Protein AF-A0A090S953-F1 (afdb_monomer)

Nearest PDB structures (foldseek):
  6rss-assembly1_A  TM=3.931E-01  e=4.724E+00  Homo sapiens
  5cq2-assembly1_A  TM=3.611E-01  e=6.543E+00  Homo sapiens
  7ouf-assembly1_D  TM=3.681E-01  e=9.061E+00  Simian T-lymphotropic virus 1

Foldseek 3Di:
DDPPPPDDPPPFQKDWDQDPVRWIWIDSHNVGTDIGNALVRLLVVLVVVVVVPPVNSVVHNVVSVVVD

Mean predicted aligned error: 6.37 Å

Secondary structure (DSSP, 8-state):
------S--TTSS-EEEE-TTS-EEEESSTTT-EEESSHHHHHHHHHHHHHTT-HHHHHHHHHHHTT-

Sequence (68 aa):
MKILLNHAHPMGRSFAAKLPCGKIKAGSSEKEARTFDSPRDAISYFMPYALEGDHGAWNICYTLEDLL

Radius of gyration: 11.09 Å; Cα contacts (8 Å, |Δi|>4): 109; chains: 1; bounding box: 26×24×28 Å

Organism: NCBI:txid990268

Structure (mmCIF, N/CA/C/O backbone):
data_AF-A0A090S953-F1
#
_entry.id   AF-A0A090S953-F1
#
loop_
_atom_site.group_PDB
_atom_site.id
_atom_site.type_symbol
_atom_site.label_atom_id
_atom_site.label_alt_id
_atom_site.label_comp_id
_atom_site.label_asym_id
_atom_site.label_entity_id
_atom_site.label_seq_id
_atom_site.pdbx_PDB_ins_code
_atom_site.Cartn_x
_atom_site.Cartn_y
_atom_site.Cartn_z
_atom_site.occupancy
_atom_site.B_iso_or_equiv
_atom_site.auth_seq_id
_atom_site.auth_comp_id
_atom_site.auth_asym_id
_atom_site.auth_atom_id
_atom_site.pdbx_PDB_model_num
ATOM 1 N N . MET A 1 1 ? -17.449 -14.667 1.494 1.00 28.55 1 MET A N 1
ATOM 2 C CA . MET A 1 1 ? -16.357 -15.252 2.299 1.00 28.55 1 MET A CA 1
ATOM 3 C C . MET A 1 1 ? -15.231 -14.225 2.333 1.00 28.55 1 MET A C 1
ATOM 5 O O . MET A 1 1 ? -14.592 -14.036 1.312 1.00 28.55 1 MET A O 1
ATOM 9 N N . LYS A 1 2 ? -15.089 -13.446 3.417 1.00 31.58 2 LYS A N 1
ATOM 10 C CA . LYS A 1 2 ? -14.051 -12.404 3.513 1.00 31.58 2 LYS A CA 1
ATOM 11 C C . LYS A 1 2 ? -12.804 -13.036 4.117 1.00 31.58 2 LYS A C 1
ATOM 13 O O . LYS A 1 2 ? -12.781 -13.318 5.311 1.00 31.58 2 LYS A O 1
ATOM 18 N N . ILE A 1 3 ? -11.818 -13.316 3.274 1.00 33.84 3 ILE A N 1
ATOM 19 C CA . ILE A 1 3 ? -10.496 -13.736 3.726 1.00 33.84 3 ILE A CA 1
ATOM 20 C C . ILE A 1 3 ? -9.857 -12.485 4.334 1.00 33.84 3 ILE A C 1
ATOM 22 O O . ILE A 1 3 ? -9.560 -11.531 3.623 1.00 33.84 3 ILE A O 1
ATOM 26 N N . LEU A 1 4 ? -9.705 -12.458 5.658 1.00 38.44 4 LEU A N 1
ATOM 27 C CA . LEU A 1 4 ? -8.766 -11.549 6.308 1.00 38.44 4 LEU A CA 1
ATOM 28 C C . LEU A 1 4 ? -7.366 -11.978 5.855 1.00 38.44 4 LEU A C 1
ATOM 30 O O . LEU A 1 4 ? -6.782 -12.891 6.437 1.00 38.44 4 LEU A O 1
ATOM 34 N N . LEU A 1 5 ? -6.848 -11.368 4.786 1.00 43.88 5 LEU A N 1
ATOM 35 C CA . LEU A 1 5 ? -5.438 -11.489 4.427 1.00 43.88 5 LEU A CA 1
ATOM 36 C C . LEU A 1 5 ? -4.640 -10.667 5.431 1.00 43.88 5 LEU A C 1
ATOM 38 O O . LEU A 1 5 ? -4.351 -9.486 5.252 1.00 43.88 5 LEU A O 1
ATOM 42 N N . ASN A 1 6 ? -4.323 -11.321 6.541 1.00 43.59 6 ASN A N 1
ATOM 43 C CA . ASN A 1 6 ? -3.221 -10.903 7.370 1.00 43.59 6 ASN A CA 1
ATOM 44 C C . ASN A 1 6 ? -1.945 -11.027 6.520 1.00 43.59 6 ASN A C 1
ATOM 46 O O . ASN A 1 6 ? -1.595 -12.125 6.104 1.00 43.59 6 ASN A O 1
ATOM 50 N N . HIS A 1 7 ? -1.267 -9.894 6.339 1.00 46.91 7 HIS A N 1
ATOM 51 C CA . HIS A 1 7 ? 0.189 -9.762 6.285 1.00 46.91 7 HIS A CA 1
ATOM 52 C C . HIS A 1 7 ? 0.923 -10.322 5.059 1.00 46.91 7 HIS A C 1
ATOM 54 O O . HIS A 1 7 ? 1.062 -11.525 4.902 1.00 46.91 7 HIS A O 1
ATOM 60 N N . ALA A 1 8 ? 1.536 -9.394 4.310 1.00 45.38 8 ALA A N 1
ATOM 61 C CA . ALA A 1 8 ? 2.604 -9.603 3.331 1.00 45.38 8 ALA A CA 1
ATOM 62 C C . ALA A 1 8 ? 2.263 -10.589 2.205 1.00 45.38 8 ALA A C 1
ATOM 64 O O . ALA A 1 8 ? 2.187 -11.795 2.409 1.00 45.38 8 ALA A O 1
ATOM 65 N N . HIS A 1 9 ? 2.154 -10.095 0.970 1.00 42.03 9 HIS A N 1
ATOM 66 C CA . HIS A 1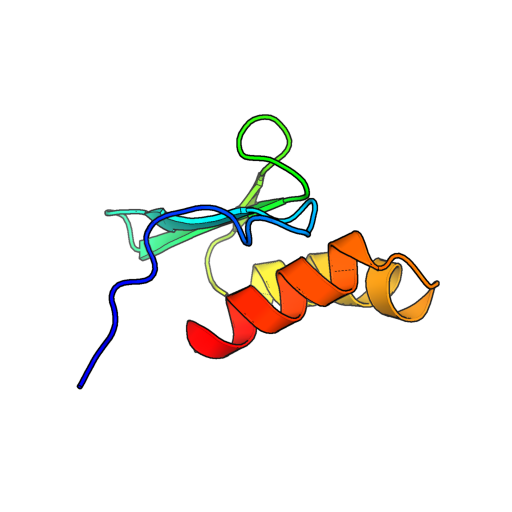 9 ? 2.169 -10.998 -0.177 1.00 42.03 9 HIS A CA 1
ATOM 67 C C . HIS A 1 9 ? 3.498 -11.786 -0.126 1.00 42.03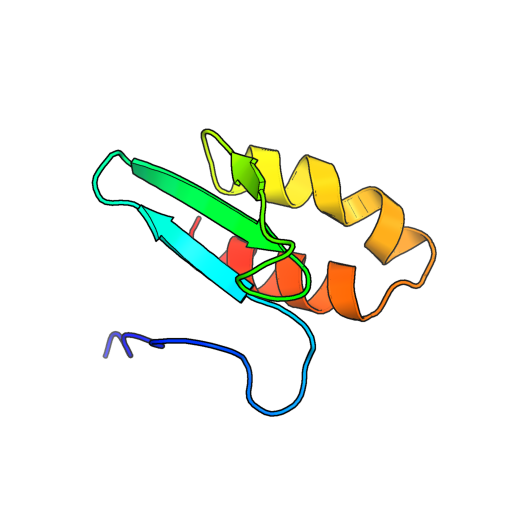 9 HIS A C 1
ATOM 69 O O . HIS A 1 9 ? 4.556 -11.160 -0.237 1.00 42.03 9 HIS A O 1
ATOM 75 N N . PRO A 1 10 ? 3.509 -13.127 0.048 1.00 44.53 10 PRO A N 1
ATOM 76 C CA . PRO A 1 10 ? 4.742 -13.881 0.325 1.00 44.53 10 PRO A CA 1
ATOM 77 C C . PRO A 1 10 ? 5.786 -13.825 -0.801 1.00 44.53 10 PRO A C 1
ATOM 79 O O . PRO A 1 10 ? 6.909 -14.290 -0.630 1.00 44.53 10 PRO A O 1
ATOM 82 N N . MET A 1 11 ? 5.427 -13.259 -1.958 1.00 45.53 11 MET A N 1
ATOM 83 C CA . MET A 1 11 ? 6.293 -13.121 -3.131 1.00 45.53 11 MET A CA 1
ATOM 84 C C . MET A 1 11 ? 6.472 -11.677 -3.620 1.00 45.53 11 MET A C 1
ATOM 86 O O . MET A 1 11 ? 6.902 -11.468 -4.750 1.00 45.53 11 MET A O 1
ATOM 90 N N . GLY A 1 12 ? 6.171 -10.664 -2.807 1.00 57.19 12 GLY A N 1
ATOM 91 C CA . GLY A 1 12 ? 6.298 -9.276 -3.247 1.00 57.19 12 GLY A CA 1
ATOM 92 C C . GLY A 1 12 ? 6.599 -8.343 -2.092 1.00 57.19 12 GLY A C 1
ATOM 93 O O . GLY A 1 12 ? 5.948 -8.398 -1.058 1.00 57.19 12 GLY A O 1
ATOM 94 N N . ARG A 1 13 ? 7.605 -7.486 -2.270 1.00 67.88 13 ARG A N 1
ATOM 95 C CA . ARG A 1 13 ? 7.993 -6.398 -1.364 1.00 67.88 13 ARG A CA 1
ATOM 96 C C . ARG A 1 13 ? 6.855 -5.373 -1.231 1.00 67.88 13 ARG A C 1
ATOM 98 O O . ARG A 1 13 ? 6.931 -4.297 -1.815 1.00 67.88 13 ARG A O 1
ATOM 105 N N . SER A 1 14 ? 5.780 -5.721 -0.532 1.00 80.19 14 SER A N 1
ATOM 106 C CA . SER A 1 14 ? 4.624 -4.853 -0.319 1.00 80.19 14 SER A CA 1
ATOM 107 C C . SER A 1 14 ? 3.905 -5.200 0.984 1.00 80.19 14 SER A C 1
ATOM 109 O O . SER A 1 14 ? 3.524 -6.344 1.237 1.00 80.19 14 SER A O 1
ATOM 111 N N . PHE A 1 15 ? 3.699 -4.181 1.805 1.00 85.12 15 PHE A N 1
ATOM 112 C CA . PHE A 1 15 ? 2.970 -4.179 3.060 1.00 85.12 15 PHE A CA 1
ATOM 113 C C . PHE A 1 15 ? 1.873 -3.121 2.963 1.00 85.12 15 PHE A C 1
ATOM 115 O O . PHE A 1 15 ? 2.160 -1.977 2.618 1.00 85.12 15 PHE A O 1
ATOM 122 N N . ALA A 1 16 ? 0.640 -3.483 3.305 1.00 88.31 16 ALA A N 1
ATOM 123 C CA . ALA A 1 16 ? -0.453 -2.544 3.513 1.00 88.31 16 ALA A CA 1
ATOM 124 C C . ALA A 1 16 ? -1.335 -3.049 4.662 1.00 88.31 16 ALA A C 1
ATOM 126 O O . ALA A 1 16 ? -1.637 -4.239 4.739 1.00 88.31 16 ALA A O 1
ATOM 127 N N . ALA A 1 17 ? -1.730 -2.157 5.566 1.00 88.38 17 ALA A N 1
ATOM 128 C CA . ALA A 1 17 ? -2.572 -2.481 6.710 1.00 88.38 17 ALA A CA 1
ATOM 129 C C . ALA A 1 17 ? -3.482 -1.306 7.076 1.00 88.38 17 ALA A C 1
ATOM 131 O O . ALA A 1 17 ? -3.069 -0.145 7.032 1.00 88.38 17 ALA A O 1
ATOM 132 N N . LYS A 1 18 ? -4.712 -1.609 7.503 1.00 89.62 18 LYS A N 1
ATOM 133 C CA . LYS A 1 18 ? -5.627 -0.626 8.091 1.00 89.62 18 LYS A CA 1
ATOM 134 C C . LYS A 1 18 ? -5.401 -0.555 9.599 1.00 89.62 18 LYS A C 1
ATOM 136 O O . LYS A 1 18 ? -5.495 -1.564 10.293 1.00 89.62 18 LYS A O 1
ATOM 141 N N . LEU A 1 19 ? -5.102 0.634 10.105 1.00 88.81 19 LEU A N 1
ATOM 142 C CA . LEU A 1 19 ? -4.874 0.874 11.525 1.00 88.81 19 LEU A CA 1
ATOM 143 C C . LEU A 1 19 ? -6.209 1.039 12.276 1.00 88.81 19 LEU A C 1
ATOM 145 O O . LEU A 1 19 ? -7.195 1.480 11.678 1.00 88.81 19 LEU A O 1
ATOM 149 N N . PRO A 1 20 ? -6.254 0.775 13.598 1.00 83.75 20 PRO A N 1
ATOM 150 C CA . PRO A 1 20 ? -7.468 0.947 14.405 1.00 83.75 20 PRO A CA 1
ATOM 151 C C . PRO A 1 20 ? -8.062 2.362 14.358 1.00 83.75 20 PRO A C 1
ATOM 153 O O . PRO A 1 20 ? -9.268 2.531 14.495 1.00 83.75 20 PRO A O 1
ATOM 156 N N . CYS A 1 21 ? -7.231 3.382 14.121 1.00 84.19 21 CYS A N 1
ATOM 157 C CA . CYS A 1 21 ? -7.655 4.776 13.970 1.00 84.19 21 CYS A CA 1
ATOM 158 C C . CYS A 1 21 ? -8.229 5.116 12.581 1.00 84.19 21 CYS A C 1
ATOM 160 O O . CYS A 1 21 ? -8.485 6.282 12.299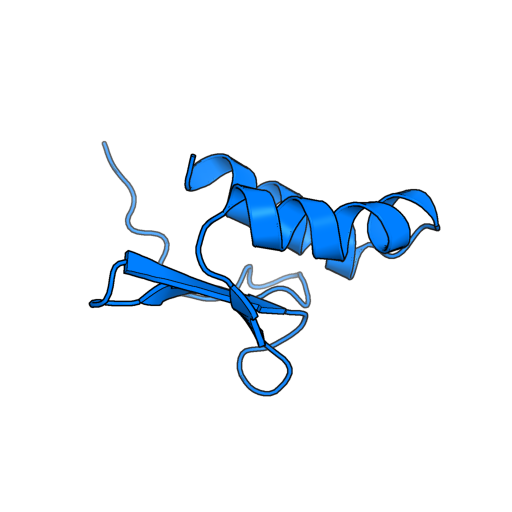 1.00 84.19 21 CYS A O 1
ATOM 162 N N . GLY A 1 22 ? -8.395 4.129 11.695 1.00 84.81 22 GLY A N 1
ATOM 163 C CA . GLY A 1 22 ? -8.939 4.306 10.346 1.00 84.81 22 GLY A CA 1
ATOM 164 C C . GLY A 1 22 ? -7.904 4.662 9.274 1.00 84.81 22 GLY A C 1
ATOM 165 O O . GLY A 1 22 ? -8.203 4.506 8.093 1.00 84.81 22 GLY A O 1
ATOM 166 N N . LYS A 1 23 ? -6.689 5.059 9.673 1.00 92.38 2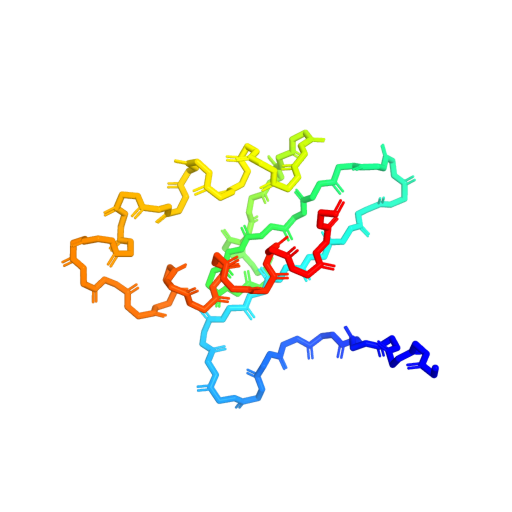3 LYS A N 1
ATOM 167 C CA . LYS A 1 23 ? -5.562 5.345 8.773 1.00 92.38 23 LYS A CA 1
ATOM 168 C C . LYS A 1 23 ? -5.018 4.087 8.094 1.00 92.38 23 LYS A C 1
ATOM 170 O O . LYS A 1 23 ? -5.229 2.970 8.567 1.00 92.38 23 LYS A O 1
ATOM 175 N N . ILE A 1 24 ? -4.252 4.273 7.026 1.00 93.00 24 ILE A N 1
ATOM 176 C CA . ILE A 1 24 ? -3.594 3.201 6.272 1.00 93.00 24 ILE A CA 1
ATOM 177 C C . ILE A 1 24 ? -2.089 3.261 6.485 1.00 93.00 24 ILE A C 1
ATOM 179 O O . ILE A 1 24 ? -1.509 4.333 6.406 1.00 93.00 24 ILE A O 1
ATOM 183 N N . LYS A 1 25 ? -1.437 2.124 6.723 1.00 92.75 25 LYS A N 1
ATOM 184 C CA . LYS A 1 25 ? 0.024 2.003 6.746 1.00 92.75 25 LYS A CA 1
ATOM 185 C C . LYS A 1 25 ? 0.470 1.171 5.547 1.00 92.75 25 LYS A C 1
ATOM 187 O O . LYS A 1 25 ? 0.088 0.008 5.481 1.00 92.75 25 LYS A O 1
ATOM 192 N N . ALA A 1 26 ? 1.254 1.733 4.625 1.00 92.44 26 ALA A N 1
ATOM 193 C CA . ALA A 1 26 ? 1.656 1.049 3.392 1.00 92.44 26 ALA A CA 1
ATOM 194 C C . ALA A 1 26 ? 3.099 1.345 2.947 1.00 92.44 26 ALA A C 1
ATOM 196 O O . ALA A 1 26 ? 3.608 2.444 3.170 1.00 92.44 26 ALA A O 1
ATOM 197 N N . GLY A 1 27 ? 3.764 0.365 2.329 1.00 91.81 27 GLY A N 1
ATOM 198 C CA . GLY A 1 27 ? 5.133 0.474 1.812 1.00 91.81 27 GLY A CA 1
ATOM 199 C C . GLY A 1 27 ? 5.705 -0.851 1.313 1.00 91.81 27 GLY A C 1
ATOM 200 O O . GLY A 1 27 ? 5.015 -1.860 1.282 1.00 91.81 27 GLY A O 1
ATOM 201 N N . SER A 1 28 ? 6.981 -0.861 0.938 1.00 86.06 28 SER A N 1
ATOM 202 C CA . SER A 1 28 ? 7.712 -2.047 0.446 1.00 86.06 28 SER A CA 1
ATOM 203 C C . SER A 1 28 ? 7.898 -3.142 1.514 1.00 86.06 28 SER A C 1
ATOM 205 O O . SER A 1 28 ? 8.105 -4.318 1.213 1.00 86.06 28 SER A O 1
ATOM 207 N N . SER A 1 29 ? 7.849 -2.745 2.785 1.00 86.00 29 SER A N 1
ATOM 208 C CA . SER A 1 29 ? 7.949 -3.584 3.976 1.00 86.00 29 SER A CA 1
ATOM 209 C C . SER A 1 29 ? 7.292 -2.869 5.155 1.00 86.00 29 SER A C 1
ATOM 211 O O . SER A 1 29 ? 7.072 -1.659 5.107 1.00 86.00 29 SER A O 1
ATOM 213 N N . GLU A 1 30 ? 7.029 -3.575 6.255 1.00 84.88 30 GLU A N 1
ATOM 214 C CA . GLU A 1 30 ? 6.459 -2.949 7.456 1.00 84.88 30 GLU A CA 1
ATOM 215 C C . GLU A 1 30 ? 7.355 -1.839 8.047 1.00 84.88 30 GLU A C 1
ATOM 217 O O . GLU A 1 30 ? 6.843 -0.869 8.617 1.00 84.88 30 GLU A O 1
ATOM 222 N N . LYS A 1 31 ? 8.683 -1.970 7.896 1.00 85.69 31 LYS A N 1
ATOM 223 C CA . LYS A 1 31 ? 9.684 -1.016 8.400 1.00 85.69 31 LYS A CA 1
ATOM 224 C C . LYS A 1 31 ? 9.742 0.267 7.568 1.00 85.69 31 LYS A C 1
ATOM 226 O O . LYS A 1 31 ? 9.943 1.338 8.127 1.00 85.69 31 LYS A O 1
ATOM 231 N N . GLU A 1 32 ? 9.578 0.153 6.252 1.00 87.50 32 GLU A N 1
ATOM 232 C CA . GLU A 1 32 ? 9.606 1.290 5.318 1.00 87.50 32 GLU A CA 1
ATOM 233 C C . GLU A 1 32 ? 8.214 1.892 5.075 1.00 87.50 32 GLU A C 1
ATOM 235 O O . GLU A 1 32 ? 8.084 2.937 4.435 1.00 87.50 32 GLU A O 1
ATOM 240 N N . ALA A 1 33 ? 7.165 1.246 5.590 1.00 91.88 33 ALA A N 1
ATOM 241 C CA . ALA A 1 33 ? 5.796 1.681 5.404 1.00 91.88 33 ALA A CA 1
ATOM 242 C C . ALA A 1 33 ? 5.490 3.006 6.109 1.00 91.88 33 ALA A C 1
ATOM 244 O O . ALA A 1 33 ? 5.859 3.241 7.262 1.00 91.88 33 ALA A O 1
ATOM 245 N N . ARG A 1 34 ? 4.744 3.851 5.401 1.00 94.75 34 ARG A N 1
ATOM 246 C CA . ARG A 1 34 ? 4.292 5.170 5.845 1.00 94.75 34 ARG A CA 1
ATOM 247 C C . ARG A 1 34 ? 2.802 5.144 6.141 1.00 94.75 34 ARG A C 1
ATOM 249 O O . ARG A 1 34 ? 2.085 4.284 5.633 1.00 94.75 34 ARG A O 1
ATOM 256 N N . THR A 1 35 ? 2.351 6.089 6.957 1.00 96.44 35 THR A N 1
ATOM 257 C CA . THR A 1 35 ? 0.937 6.228 7.314 1.00 96.44 35 THR A CA 1
ATOM 258 C C . THR A 1 35 ? 0.263 7.284 6.443 1.00 96.44 35 THR A C 1
ATOM 260 O O . THR A 1 35 ? 0.797 8.376 6.272 1.00 96.44 35 THR A O 1
ATOM 263 N N . PHE A 1 36 ? -0.928 6.966 5.953 1.00 96.56 36 PHE A N 1
ATOM 264 C CA . PHE A 1 36 ? -1.787 7.775 5.098 1.00 96.56 36 PHE A CA 1
ATOM 265 C C . PHE A 1 36 ? -3.176 7.882 5.730 1.00 96.56 36 PHE A C 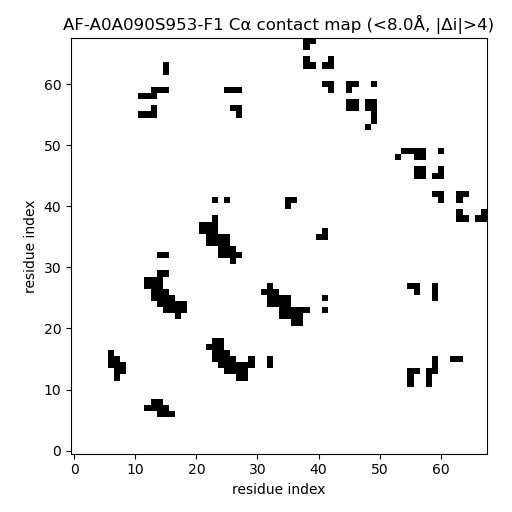1
ATOM 267 O O . PHE A 1 36 ? -3.583 6.999 6.491 1.00 96.56 36 PHE A O 1
ATOM 274 N N . ASP A 1 37 ? -3.913 8.945 5.426 1.00 97.00 37 ASP A N 1
ATOM 275 C CA . ASP A 1 37 ? -5.238 9.158 6.015 1.00 97.00 37 ASP A CA 1
ATOM 276 C C . ASP A 1 37 ? -6.314 8.258 5.385 1.00 97.00 37 ASP A C 1
ATOM 278 O O . ASP A 1 37 ? -7.256 7.860 6.070 1.00 97.00 37 ASP A O 1
ATOM 282 N N . SER A 1 38 ? -6.136 7.843 4.127 1.00 94.88 38 SER A N 1
ATOM 283 C CA . SER A 1 38 ? -7.026 6.911 3.427 1.00 94.88 38 SER A CA 1
ATOM 284 C C . SER A 1 38 ? -6.279 5.994 2.439 1.00 94.88 38 SER A C 1
ATOM 286 O O . SER A 1 38 ? -5.129 6.276 2.084 1.00 94.88 38 SER A O 1
ATOM 288 N N . PRO A 1 39 ? -6.910 4.906 1.939 1.00 93.38 39 PRO A N 1
ATOM 289 C CA . PRO A 1 39 ? -6.317 4.085 0.879 1.00 93.38 39 PRO A CA 1
ATOM 290 C C . PRO A 1 39 ? -6.055 4.882 -0.404 1.00 93.38 39 PRO A C 1
ATOM 292 O O . PRO A 1 39 ? -5.041 4.667 -1.060 1.00 93.38 39 PRO A O 1
ATOM 295 N N . ARG A 1 40 ? -6.920 5.855 -0.731 1.00 95.19 40 ARG A N 1
ATOM 296 C CA . ARG A 1 40 ? -6.754 6.721 -1.910 1.00 95.19 40 ARG A CA 1
ATOM 297 C C . ARG A 1 40 ? -5.505 7.590 -1.820 1.00 95.19 40 ARG A C 1
ATOM 299 O O . ARG A 1 40 ? -4.814 7.744 -2.824 1.00 95.19 40 ARG A O 1
ATOM 306 N N . ASP A 1 41 ? -5.194 8.117 -0.638 1.00 97.06 41 ASP A N 1
ATOM 307 C CA . ASP A 1 41 ? -3.981 8.919 -0.431 1.00 97.06 41 ASP A CA 1
ATOM 308 C C . ASP A 1 41 ? -2.722 8.062 -0.601 1.00 97.06 41 ASP A C 1
ATOM 310 O O . ASP A 1 41 ? -1.762 8.481 -1.246 1.00 97.06 41 ASP A O 1
ATOM 314 N N . ALA A 1 42 ? -2.750 6.830 -0.081 1.00 95.19 42 ALA A N 1
ATOM 315 C CA . ALA A 1 42 ? -1.663 5.874 -0.256 1.00 95.19 42 ALA A CA 1
ATOM 316 C C . ALA A 1 42 ? -1.470 5.499 -1.739 1.00 95.19 42 ALA A C 1
ATOM 318 O O . ALA A 1 42 ? -0.349 5.562 -2.239 1.00 95.19 42 ALA A O 1
ATOM 319 N N . ILE A 1 43 ? -2.548 5.187 -2.469 1.00 95.00 43 ILE A N 1
ATOM 320 C CA . ILE A 1 43 ? -2.489 4.910 -3.916 1.00 95.00 43 ILE A CA 1
ATOM 321 C C . ILE A 1 43 ? -1.925 6.118 -4.669 1.00 95.00 43 ILE A C 1
ATOM 323 O O . ILE A 1 43 ? -1.027 5.961 -5.489 1.00 95.00 43 ILE A O 1
ATOM 327 N N . SER A 1 44 ? -2.392 7.328 -4.354 1.00 97.12 44 SER A N 1
ATOM 328 C CA . SER A 1 44 ? -1.918 8.561 -4.999 1.00 97.12 44 SER A CA 1
ATOM 329 C C . SER A 1 44 ? -0.419 8.790 -4.782 1.00 97.12 44 SER A C 1
ATOM 331 O O . SER A 1 44 ? 0.255 9.313 -5.665 1.00 97.12 44 SER A O 1
ATOM 333 N N . TYR A 1 45 ? 0.113 8.365 -3.632 1.00 96.75 45 TYR A N 1
ATOM 334 C CA . TYR A 1 45 ? 1.544 8.404 -3.343 1.00 96.75 45 TYR A CA 1
ATOM 335 C C . TYR A 1 45 ? 2.343 7.352 -4.131 1.00 96.75 45 TYR A C 1
ATOM 337 O O . TYR A 1 45 ? 3.415 7.670 -4.637 1.00 96.75 45 TYR A O 1
ATOM 345 N N . PHE A 1 46 ? 1.860 6.107 -4.238 1.00 94.31 46 PHE A N 1
ATOM 346 C CA . PHE A 1 46 ? 2.616 5.012 -4.870 1.00 94.31 46 PHE A CA 1
ATOM 347 C C . PHE A 1 46 ? 2.456 4.927 -6.396 1.00 94.31 46 PHE A C 1
ATOM 349 O O . PHE A 1 46 ? 3.369 4.460 -7.075 1.00 94.31 46 PHE A O 1
ATOM 356 N N . MET A 1 47 ? 1.338 5.402 -6.949 1.00 95.00 47 MET A N 1
ATOM 357 C CA . MET A 1 47 ? 1.027 5.281 -8.376 1.00 95.00 47 MET A CA 1
ATOM 358 C C . MET A 1 47 ? 2.099 5.878 -9.306 1.00 95.00 47 MET A C 1
ATOM 360 O O . MET A 1 47 ? 2.431 5.215 -10.285 1.00 95.00 47 MET A O 1
ATOM 364 N N . PRO A 1 48 ? 2.705 7.053 -9.033 1.00 96.75 48 PRO A N 1
ATOM 365 C CA . PRO A 1 48 ? 3.771 7.579 -9.889 1.00 96.75 48 PRO A CA 1
ATOM 366 C C . PRO A 1 48 ? 4.953 6.611 -10.032 1.00 96.75 48 PRO A C 1
ATOM 368 O O . PRO A 1 48 ? 5.384 6.331 -11.144 1.00 96.75 48 PRO A O 1
ATOM 371 N N . TYR A 1 49 ? 5.404 6.011 -8.927 1.00 94.00 49 TYR A N 1
ATOM 372 C CA . TYR A 1 49 ? 6.493 5.029 -8.940 1.00 94.00 49 TYR A CA 1
ATOM 373 C C . TYR A 1 49 ? 6.103 3.747 -9.687 1.00 94.00 49 TYR A C 1
ATOM 375 O O . TYR A 1 49 ? 6.910 3.178 -10.420 1.00 94.00 49 TYR A O 1
ATOM 383 N N . ALA A 1 50 ? 4.849 3.306 -9.544 1.00 90.38 50 ALA A N 1
ATOM 384 C CA . ALA A 1 50 ? 4.325 2.159 -10.281 1.00 90.38 50 ALA A CA 1
ATOM 385 C C . ALA A 1 50 ? 4.341 2.416 -11.799 1.00 90.38 50 ALA A C 1
ATOM 387 O O . ALA A 1 50 ? 4.774 1.563 -12.577 1.00 90.38 50 ALA A O 1
ATOM 388 N N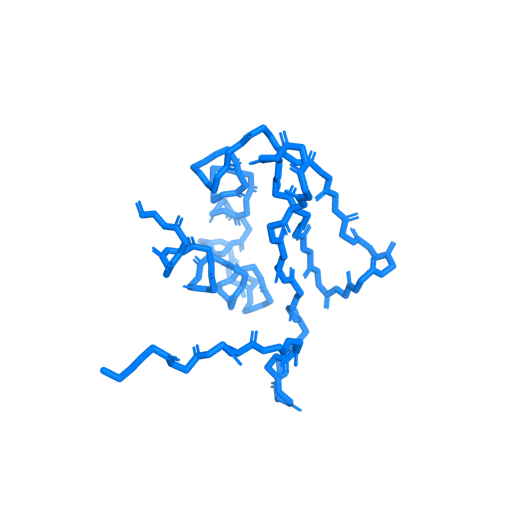 . LEU A 1 51 ? 3.933 3.615 -12.224 1.00 91.31 51 LEU A N 1
ATOM 389 C CA . LEU A 1 51 ? 3.946 4.035 -13.629 1.00 91.31 51 LEU A CA 1
ATOM 390 C C . LEU A 1 51 ? 5.368 4.205 -14.191 1.00 91.31 51 LEU A C 1
ATOM 392 O O . LEU A 1 51 ? 5.570 4.019 -15.388 1.00 91.31 51 LEU A O 1
ATOM 396 N N . GLU A 1 52 ? 6.354 4.492 -13.340 1.00 95.06 52 GLU A N 1
ATOM 397 C CA . GLU A 1 52 ? 7.785 4.515 -13.686 1.00 95.06 52 GLU A CA 1
ATOM 398 C C . GLU A 1 52 ? 8.431 3.114 -13.733 1.00 95.06 52 GLU A C 1
ATOM 400 O O . GLU A 1 52 ? 9.599 2.981 -14.101 1.00 95.06 52 GLU A O 1
ATOM 405 N N . GLY A 1 53 ? 7.679 2.056 -13.407 1.00 85.56 53 GLY A N 1
ATOM 406 C CA . GLY A 1 53 ? 8.121 0.662 -13.505 1.00 85.56 53 GLY A CA 1
ATOM 407 C C . GLY A 1 53 ? 8.522 0.006 -12.180 1.00 85.56 53 GLY A C 1
ATOM 408 O O . GLY A 1 53 ? 9.043 -1.110 -12.191 1.00 85.56 53 GLY A O 1
ATOM 409 N N . ASP A 1 54 ? 8.274 0.639 -11.029 1.00 89.00 54 ASP A N 1
ATOM 410 C CA . ASP A 1 54 ? 8.487 -0.001 -9.728 1.00 89.00 54 ASP A CA 1
ATOM 411 C C . ASP A 1 54 ? 7.396 -1.055 -9.455 1.00 89.00 54 ASP A C 1
ATOM 413 O O . ASP A 1 54 ? 6.263 -0.757 -9.067 1.00 89.00 54 ASP A O 1
ATOM 417 N N . HIS A 1 55 ? 7.750 -2.331 -9.632 1.00 85.69 55 HIS A N 1
ATOM 418 C CA . HIS A 1 55 ? 6.857 -3.459 -9.349 1.00 85.69 55 HIS A CA 1
ATOM 419 C C . HIS A 1 55 ? 6.419 -3.543 -7.875 1.00 85.69 55 HIS A C 1
ATOM 421 O O . HIS A 1 55 ? 5.343 -4.063 -7.581 1.00 85.69 55 HIS A O 1
ATOM 427 N N . GLY A 1 56 ? 7.230 -3.048 -6.935 1.00 87.19 56 GLY A N 1
ATOM 428 C CA . GLY A 1 56 ? 6.852 -2.963 -5.526 1.00 87.19 56 GLY A CA 1
ATOM 429 C C . GLY A 1 56 ? 5.713 -1.969 -5.324 1.00 87.19 56 GLY A C 1
ATOM 430 O O . GLY A 1 56 ? 4.722 -2.297 -4.672 1.00 87.19 56 GLY A O 1
ATOM 431 N N . ALA A 1 57 ? 5.807 -0.800 -5.958 1.00 90.06 57 ALA A N 1
ATOM 432 C CA . ALA A 1 57 ? 4.743 0.199 -5.947 1.00 90.06 57 ALA A CA 1
ATOM 433 C C . ALA A 1 57 ? 3.441 -0.326 -6.578 1.00 90.06 57 ALA A C 1
ATOM 435 O O . ALA A 1 57 ? 2.373 -0.117 -6.005 1.00 90.06 57 ALA A O 1
ATOM 436 N N . TRP A 1 58 ? 3.521 -1.090 -7.676 1.00 90.69 58 TRP A N 1
ATOM 437 C CA . TRP A 1 58 ? 2.357 -1.781 -8.253 1.00 90.69 58 TRP A CA 1
ATOM 438 C C . TRP A 1 58 ? 1.670 -2.708 -7.254 1.00 90.69 58 TRP A C 1
ATOM 440 O O . TRP A 1 58 ? 0.461 -2.614 -7.054 1.00 90.69 58 TRP A O 1
ATOM 450 N N . ASN A 1 59 ? 2.435 -3.578 -6.593 1.00 88.00 59 ASN A N 1
ATOM 451 C CA . ASN A 1 59 ? 1.878 -4.516 -5.618 1.00 88.00 59 ASN A CA 1
ATOM 452 C C . ASN A 1 59 ? 1.229 -3.793 -4.430 1.00 88.00 59 ASN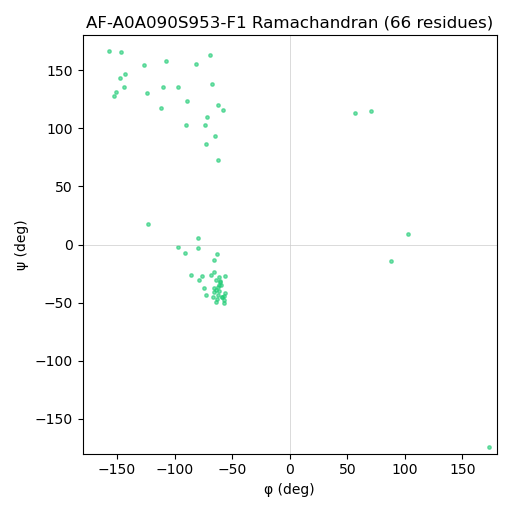 A C 1
ATOM 454 O O . ASN A 1 59 ? 0.195 -4.231 -3.924 1.00 88.00 59 ASN A O 1
ATOM 458 N N . ILE A 1 60 ? 1.812 -2.671 -3.999 1.00 89.31 60 ILE A N 1
ATOM 459 C CA . ILE A 1 60 ? 1.227 -1.828 -2.954 1.00 89.31 60 ILE A CA 1
ATOM 460 C C . ILE A 1 60 ?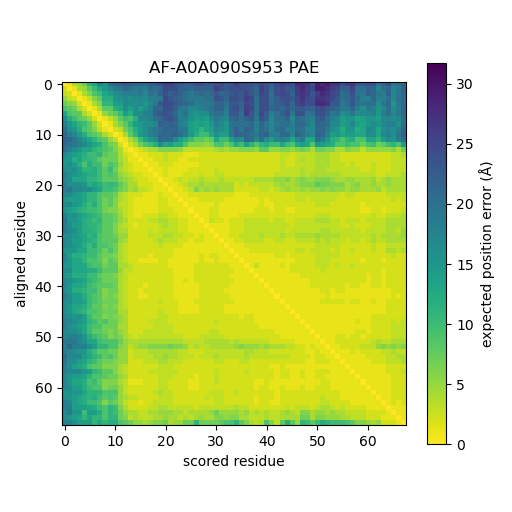 -0.106 -1.241 -3.431 1.00 89.31 60 ILE A C 1
ATOM 462 O O . ILE A 1 60 ? -1.095 -1.382 -2.718 1.00 89.31 60 ILE A O 1
ATOM 466 N N . CYS A 1 61 ? -0.164 -0.647 -4.629 1.00 90.44 61 CYS A N 1
ATOM 467 C CA . CYS A 1 61 ? -1.405 -0.107 -5.194 1.00 90.44 61 CYS A CA 1
ATOM 468 C C . CYS A 1 61 ? -2.503 -1.175 -5.299 1.00 90.44 61 CYS A C 1
ATOM 470 O O . CYS A 1 61 ? -3.601 -0.942 -4.803 1.00 90.44 61 CYS A O 1
ATOM 472 N N . TYR A 1 62 ? -2.195 -2.363 -5.832 1.00 87.81 62 TYR A N 1
ATOM 473 C CA . TYR A 1 62 ? -3.153 -3.474 -5.904 1.00 87.81 62 TYR A CA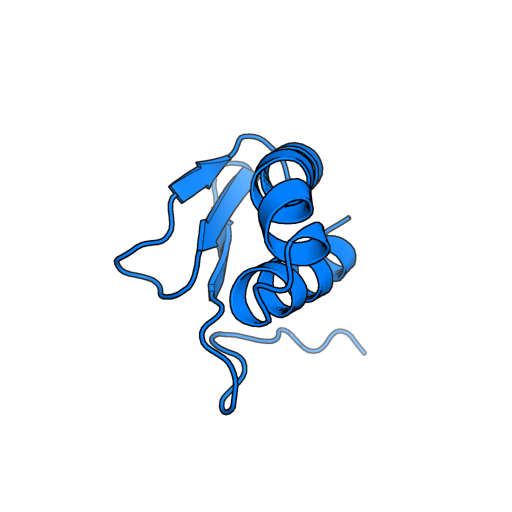 1
ATOM 474 C C . TYR A 1 62 ? -3.676 -3.882 -4.524 1.00 87.81 62 TYR A C 1
ATOM 476 O O . TYR A 1 62 ? -4.878 -4.033 -4.333 1.00 87.81 62 TYR A O 1
ATOM 484 N N . THR A 1 63 ? -2.788 -3.998 -3.533 1.00 84.94 63 THR A N 1
ATOM 485 C CA . THR A 1 63 ? -3.196 -4.356 -2.163 1.00 84.94 63 THR A CA 1
ATOM 486 C C . THR A 1 63 ? -4.097 -3.278 -1.539 1.00 84.94 63 THR A C 1
ATOM 488 O O . THR A 1 63 ? -4.943 -3.576 -0.700 1.00 84.94 63 THR A O 1
ATOM 491 N N . LEU A 1 64 ? -3.910 -2.010 -1.917 1.00 87.88 64 LEU A N 1
ATOM 492 C CA . LEU A 1 64 ? -4.692 -0.880 -1.415 1.00 87.88 64 LEU A CA 1
ATOM 493 C C . LEU A 1 64 ? -6.066 -0.745 -2.083 1.00 87.88 64 LEU A C 1
ATOM 495 O O . LEU A 1 64 ? -6.989 -0.269 -1.424 1.00 87.88 64 LEU A O 1
ATOM 499 N N . GLU A 1 65 ? -6.215 -1.143 -3.350 1.00 84.56 65 GLU A N 1
ATOM 500 C CA . GLU A 1 65 ? -7.506 -1.124 -4.055 1.00 84.56 65 GLU A CA 1
ATOM 501 C C . GLU A 1 65 ? -8.538 -2.039 -3.384 1.00 84.56 65 GLU A C 1
ATOM 503 O O . GLU A 1 65 ? -9.701 -1.660 -3.268 1.00 84.56 65 GLU A O 1
ATOM 508 N N . ASP A 1 66 ? -8.102 -3.169 -2.824 1.00 78.81 66 ASP A N 1
ATOM 509 C CA . ASP A 1 66 ? -8.952 -4.079 -2.042 1.00 78.81 66 ASP A CA 1
ATOM 510 C C . ASP A 1 66 ? -9.463 -3.469 -0.718 1.00 78.81 66 ASP A C 1
ATOM 512 O O . ASP A 1 66 ? -10.347 -4.031 -0.062 1.00 78.81 66 ASP A O 1
ATOM 516 N N . LEU A 1 67 ? -8.895 -2.336 -0.285 1.00 77.38 67 LEU A N 1
ATOM 517 C CA . LEU A 1 67 ? -9.282 -1.620 0.936 1.00 77.38 67 LEU A CA 1
ATOM 518 C C . LEU A 1 67 ? -10.246 -0.446 0.682 1.00 77.38 67 LEU A C 1
ATOM 520 O O . LEU A 1 67 ? -10.634 0.212 1.658 1.00 77.38 67 LEU A O 1
ATOM 524 N N . LEU A 1 68 ? -10.594 -0.163 -0.582 1.00 78.88 68 LEU A N 1
ATOM 525 C CA . LEU A 1 68 ? -11.588 0.844 -0.987 1.00 78.88 68 LEU A CA 1
ATOM 526 C C . LEU A 1 68 ? -13.028 0.349 -0.784 1.00 78.88 68 LEU A C 1
ATOM 528 O O . LEU A 1 68 ? -13.863 1.212 -0.423 1.00 78.88 68 LEU A O 1
#

pLDDT: mean 81.02, std 19.16, range [28.55, 97.12]

Solvent-accessible surface area (backbone atoms only — not comparable to full-atom values): 3946 Å² total; per-residue (Å²): 137,86,80,81,79,76,74,56,57,95,87,48,51,22,22,76,46,78,43,97,88,63,28,25,39,39,27,57,34,80,87,71,34,47,79,28,77,34,48,66,55,45,35,66,65,31,47,63,47,28,76,74,64,36,63,41,31,42,50,32,38,57,60,36,59,81,70,110